Protein AF-V5GYG0-F1 (afdb_monomer)

pLDDT: mean 82.74, std 11.29, range [49.06, 96.5]

Organism: Anoplophora glabripennis (NCBI:txid217634)

Solvent-accessible surface area (backbone atoms only — not comparable to full-atom values): 7582 Å² total; per-residue (Å²): 115,66,72,64,51,53,54,58,47,70,74,40,60,70,74,63,63,75,48,52,74,67,56,53,50,53,50,50,50,54,49,49,52,54,47,50,64,62,63,27,68,67,47,52,49,52,52,43,43,75,76,32,73,64,48,53,55,52,52,51,51,51,50,52,51,52,50,53,50,52,53,50,51,53,53,51,49,55,53,48,54,51,51,53,50,53,54,50,54,51,51,59,61,46,51,60,56,53,52,53,51,44,53,52,50,54,49,52,52,49,55,52,29,52,54,50,14,62,76,58,79,67,44,91,55,82,85,84,85,69,88,78,133

Mean predicted aligned error: 14.88 Å

Foldseek 3Di:
DVVVVVVVLVPDPVVSVPDDPVRVVVVVVVVVVVVCVCVPPVNVLVVVCVVDVCSVVVVVVVVVVVVVVVVVVVVVVVVVVVVVVVVVVVVVVVVVVVVVVLVVQVVVQVVVQVVVCVVVVNDGDHDPDGDDD

Sequence (133 aa):
SDLLAMSQMQDAPTILQMQTVESVAMLNDCVNVALDELTNKRISHLHNIKHSPKYVDILSASLKQKLSVVEKMRASKSALEKKIKELREEAQGIEPVIKLLIERTKQLQKDIQEDISKKYKGRVVNIVGGVNM

InterPro domains:
  IPR008491 CDK5 regulatory subunit-associated protein 3 [PF05600] (2-129)
  IPR008491 CDK5 regulatory subunit-associated protein 3 [PTHR14894] (2-132)

Nearest PDB structures (foldseek):
  8ohd-assembly1_B  TM=5.521E-01  e=1.152E-04  Homo sapiens
  8qfc-assembly1_C  TM=5.561E-01  e=1.401E-03  Homo sapiens

Structure (mmCIF, N/CA/C/O backbone):
data_AF-V5GYG0-F1
#
_entry.id   AF-V5GYG0-F1
#
loop_
_atom_site.group_PDB
_atom_site.id
_atom_site.type_symbol
_atom_site.label_atom_id
_atom_site.label_alt_id
_atom_site.label_comp_id
_atom_site.label_asym_id
_atom_site.label_entity_id
_atom_site.label_seq_id
_atom_site.pdbx_PDB_ins_code
_atom_site.Cartn_x
_atom_site.Cartn_y
_atom_site.Cartn_z
_atom_site.occupancy
_atom_site.B_iso_or_equiv
_atom_site.auth_seq_id
_atom_site.auth_comp_id
_atom_site.auth_asym_id
_atom_site.auth_atom_id
_atom_site.pdbx_PDB_model_num
ATOM 1 N N . SER A 1 1 ? 46.668 27.449 -9.081 1.00 54.12 1 SER A N 1
ATOM 2 C CA . SER A 1 1 ? 45.826 26.480 -9.808 1.00 54.12 1 SER A CA 1
ATOM 3 C C . SER A 1 1 ? 45.537 26.920 -11.238 1.00 54.12 1 SER A C 1
ATOM 5 O O . SER A 1 1 ? 45.581 26.069 -12.114 1.00 54.12 1 SER A O 1
ATOM 7 N N . ASP A 1 2 ? 45.371 28.221 -11.512 1.00 57.38 2 ASP A N 1
ATOM 8 C CA . ASP A 1 2 ? 45.127 28.736 -12.877 1.00 57.38 2 ASP A CA 1
ATOM 9 C C . ASP A 1 2 ? 46.281 28.526 -13.870 1.00 57.38 2 ASP A C 1
ATOM 11 O O . ASP A 1 2 ? 46.053 28.225 -15.036 1.00 57.38 2 ASP A O 1
ATOM 15 N N . LEU A 1 3 ? 47.532 28.594 -13.406 1.00 58.19 3 LEU A N 1
ATOM 16 C CA . LEU A 1 3 ? 48.720 28.378 -14.248 1.00 58.19 3 LEU A CA 1
ATOM 17 C C . LEU A 1 3 ? 48.807 26.942 -14.811 1.00 58.19 3 LEU A C 1
ATOM 19 O O . LEU A 1 3 ? 49.222 26.741 -15.948 1.00 58.19 3 LEU A O 1
ATOM 23 N N . LEU A 1 4 ? 48.360 25.949 -14.033 1.00 62.47 4 LEU A N 1
ATOM 24 C CA . LEU A 1 4 ? 48.271 24.545 -14.462 1.00 62.47 4 LEU A CA 1
ATOM 25 C C . LEU A 1 4 ? 47.104 24.320 -15.435 1.00 62.47 4 LEU A C 1
ATOM 27 O O . LEU A 1 4 ? 47.222 23.501 -16.343 1.00 62.47 4 LEU A O 1
ATOM 31 N N . ALA A 1 5 ? 46.000 25.053 -15.269 1.00 65.12 5 ALA A N 1
ATOM 32 C CA . ALA A 1 5 ? 44.863 25.006 -16.186 1.00 65.12 5 ALA A CA 1
ATOM 33 C C . ALA A 1 5 ? 45.205 25.636 -17.549 1.00 65.12 5 ALA A C 1
ATOM 35 O O . ALA A 1 5 ? 44.870 25.067 -18.584 1.00 65.12 5 ALA A O 1
ATOM 36 N N . MET A 1 6 ? 45.949 26.751 -17.567 1.00 61.06 6 MET A N 1
ATOM 37 C CA . MET A 1 6 ? 46.436 27.380 -18.804 1.00 61.06 6 MET A CA 1
ATOM 38 C C . MET A 1 6 ? 47.389 26.474 -19.592 1.00 61.06 6 MET A C 1
ATOM 40 O O . MET A 1 6 ? 47.266 26.389 -20.811 1.00 61.06 6 MET A O 1
ATOM 44 N N . SER A 1 7 ? 48.291 25.758 -18.910 1.00 64.94 7 SER A N 1
ATOM 45 C CA . SER A 1 7 ? 49.204 24.808 -19.565 1.00 64.94 7 SER A CA 1
ATOM 46 C C . SER A 1 7 ? 48.457 23.633 -20.201 1.00 64.94 7 SER A C 1
ATOM 48 O O . SER A 1 7 ? 48.764 23.260 -21.327 1.00 64.94 7 SER A O 1
ATOM 50 N N . GLN A 1 8 ? 47.451 23.072 -19.521 1.00 65.81 8 GLN A N 1
ATOM 51 C CA . GLN A 1 8 ? 46.647 21.975 -20.077 1.00 65.81 8 GLN A CA 1
ATOM 52 C C . GLN A 1 8 ? 45.766 22.423 -21.251 1.00 65.81 8 GLN A C 1
ATOM 54 O O . GLN A 1 8 ? 45.487 21.636 -22.151 1.00 65.81 8 GLN A O 1
ATOM 59 N N . MET A 1 9 ? 45.352 23.691 -21.272 1.00 60.94 9 MET A N 1
ATOM 60 C CA . MET A 1 9 ? 44.578 24.250 -22.379 1.00 60.94 9 MET A CA 1
ATOM 61 C C . MET A 1 9 ? 45.454 24.543 -23.608 1.00 60.94 9 MET A C 1
ATOM 63 O O . MET A 1 9 ? 44.968 24.428 -24.728 1.00 60.94 9 MET A O 1
ATOM 67 N N . GLN A 1 10 ? 46.746 24.845 -23.423 1.00 63.31 10 GLN A N 1
ATOM 68 C CA . GLN A 1 10 ? 47.715 25.016 -24.517 1.00 63.31 10 GLN A CA 1
ATOM 69 C C . GLN A 1 10 ? 48.082 23.706 -25.237 1.00 63.31 10 GLN A C 1
ATOM 71 O O . GLN A 1 10 ? 48.373 23.748 -26.430 1.00 63.31 10 GLN A O 1
ATOM 76 N N . ASP A 1 11 ? 48.017 22.562 -24.551 1.00 66.06 11 ASP A N 1
ATOM 77 C CA . ASP A 1 11 ? 48.196 21.229 -25.157 1.00 66.06 11 ASP A CA 1
ATOM 78 C C . ASP A 1 11 ? 46.914 20.685 -25.820 1.00 66.06 11 ASP A C 1
ATOM 80 O O . ASP A 1 11 ? 46.944 19.674 -26.527 1.00 66.06 11 ASP A O 1
ATOM 84 N N . ALA A 1 12 ? 45.766 21.341 -25.616 1.00 64.06 12 ALA A N 1
ATOM 85 C CA . ALA A 1 12 ? 44.513 20.943 -26.245 1.00 64.06 12 ALA A CA 1
ATOM 86 C C . ALA A 1 12 ? 44.492 21.319 -27.745 1.00 64.06 12 ALA A C 1
ATOM 88 O O . ALA A 1 12 ? 45.043 22.352 -28.125 1.00 64.06 12 ALA A O 1
ATOM 89 N N . PRO A 1 13 ? 43.820 20.538 -28.613 1.00 73.38 13 PRO A N 1
ATOM 90 C CA . PRO A 1 13 ? 43.648 20.866 -30.028 1.00 73.38 13 PRO A CA 1
ATOM 91 C C . PRO A 1 13 ? 43.167 22.311 -30.234 1.00 73.38 13 PRO A C 1
ATOM 93 O O . PRO A 1 13 ? 42.266 22.764 -29.529 1.00 73.38 13 PRO A O 1
ATOM 96 N N . THR A 1 14 ? 43.694 23.016 -31.242 1.00 63.31 14 THR A N 1
ATOM 97 C CA . THR A 1 14 ? 43.387 24.436 -31.534 1.00 63.31 14 THR A CA 1
ATOM 98 C C . THR A 1 14 ? 41.883 24.730 -31.634 1.00 63.31 14 THR A C 1
ATOM 100 O O . THR A 1 14 ? 41.431 25.819 -31.294 1.00 63.31 14 THR A O 1
ATOM 103 N N . ILE A 1 15 ? 41.091 23.733 -32.035 1.00 65.50 15 ILE A N 1
ATOM 104 C CA . ILE A 1 15 ? 39.625 23.797 -32.108 1.00 65.50 15 ILE A CA 1
ATOM 105 C C . ILE A 1 15 ? 38.993 24.032 -30.723 1.00 65.50 15 ILE A C 1
ATOM 107 O O . ILE A 1 15 ? 38.042 24.797 -30.612 1.00 65.50 15 ILE A O 1
ATOM 111 N N . LEU A 1 16 ? 39.536 23.416 -29.669 1.00 63.09 16 LEU A N 1
ATOM 112 C CA . LEU A 1 16 ? 39.060 23.577 -28.291 1.00 63.09 16 LEU A CA 1
ATOM 113 C C . LEU A 1 16 ? 39.591 24.863 -27.645 1.00 63.09 16 LEU A C 1
ATOM 115 O O . LEU A 1 16 ? 38.898 25.455 -26.827 1.00 63.09 16 LEU A O 1
ATOM 119 N N . GLN A 1 17 ? 40.777 25.334 -28.047 1.00 63.88 17 GLN A N 1
ATOM 120 C CA . GLN A 1 17 ? 41.335 26.617 -27.588 1.00 63.88 17 GLN A CA 1
ATOM 121 C C . GLN A 1 17 ? 40.548 27.830 -28.101 1.00 63.88 17 GLN A C 1
ATOM 123 O O . GLN A 1 17 ? 40.522 28.871 -27.449 1.00 63.88 17 GLN A O 1
ATOM 128 N N . MET A 1 18 ? 39.919 27.706 -29.273 1.00 66.50 18 MET A N 1
ATOM 129 C CA . MET A 1 18 ? 39.093 28.756 -29.880 1.00 66.50 18 MET A CA 1
ATOM 130 C C . MET A 1 18 ? 37.619 28.700 -29.456 1.00 66.50 18 MET A C 1
ATOM 132 O O . MET A 1 18 ? 36.857 29.602 -29.805 1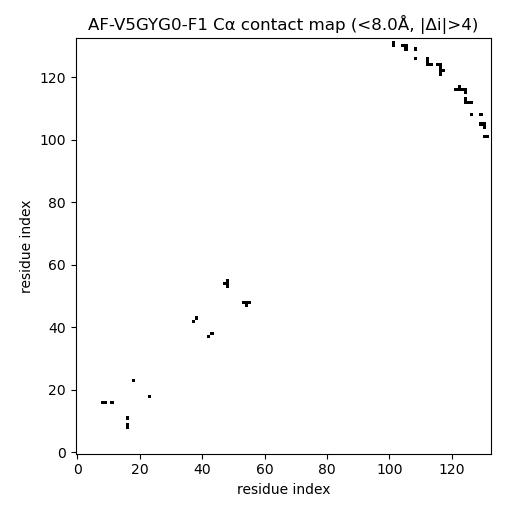.00 66.50 18 MET A O 1
ATOM 136 N N . GLN A 1 19 ? 37.198 27.667 -28.721 1.00 63.75 19 GLN A N 1
ATOM 137 C CA . GLN A 1 19 ? 35.836 27.570 -28.207 1.00 63.75 19 GLN A CA 1
ATOM 138 C C . GLN A 1 19 ? 35.724 28.161 -26.804 1.00 63.75 19 GLN A C 1
ATOM 140 O O . GLN A 1 19 ? 36.555 27.937 -25.928 1.00 63.75 19 GLN A O 1
ATOM 145 N N . THR A 1 20 ? 34.647 28.907 -26.576 1.00 73.88 20 THR A N 1
ATOM 146 C CA . THR A 1 20 ? 34.286 29.382 -25.241 1.00 73.88 20 THR A CA 1
ATOM 147 C C . THR A 1 20 ? 33.723 28.231 -24.406 1.00 73.88 20 THR A C 1
ATOM 149 O O . THR A 1 20 ? 33.136 27.288 -24.940 1.00 73.88 20 THR A O 1
ATOM 152 N N . VAL A 1 21 ? 33.852 28.323 -23.078 1.00 73.94 21 VAL A N 1
ATOM 153 C CA . VAL A 1 21 ? 33.281 27.341 -22.131 1.00 73.94 21 VAL A CA 1
ATOM 154 C C . VAL A 1 21 ? 31.779 27.143 -22.375 1.00 73.94 21 VAL A C 1
ATOM 156 O O . VAL A 1 21 ? 31.274 26.026 -22.312 1.00 73.94 21 VAL A O 1
ATOM 159 N N . GLU A 1 22 ? 31.083 28.220 -22.738 1.00 75.31 22 GLU A N 1
ATOM 160 C CA . GLU A 1 22 ? 29.666 28.221 -23.113 1.00 75.31 22 GLU A CA 1
ATOM 161 C C . GLU A 1 22 ? 29.399 27.392 -24.377 1.00 75.31 22 GLU A C 1
ATOM 163 O O . GLU A 1 22 ? 28.461 26.599 -24.410 1.00 75.31 22 GLU A O 1
ATOM 168 N N . SER A 1 23 ? 30.248 27.511 -25.404 1.00 77.00 23 SER A N 1
ATOM 169 C CA . SER A 1 23 ? 30.111 26.742 -26.645 1.00 77.00 23 SER A CA 1
ATOM 170 C C . SER A 1 23 ? 30.316 25.243 -26.417 1.00 77.00 23 SER A C 1
ATOM 172 O O . SER A 1 23 ? 29.572 24.438 -26.975 1.00 77.00 23 SER A O 1
ATOM 174 N N . VAL A 1 24 ? 31.270 24.865 -25.562 1.00 79.44 24 VAL A N 1
ATOM 175 C CA . VAL A 1 24 ? 31.518 23.460 -25.194 1.00 79.44 24 VAL A CA 1
ATOM 176 C C . VAL A 1 24 ? 30.368 22.896 -24.356 1.00 79.44 24 VAL A C 1
ATOM 178 O O . VAL A 1 24 ? 29.949 21.762 -24.586 1.00 79.44 24 VAL A O 1
ATOM 181 N N . ALA A 1 25 ? 29.814 23.685 -23.430 1.00 81.56 25 ALA A N 1
ATOM 182 C CA . ALA A 1 25 ? 28.644 23.292 -22.645 1.00 81.56 25 ALA A CA 1
ATOM 183 C C . ALA A 1 25 ? 27.422 23.048 -23.543 1.00 81.56 25 ALA A C 1
ATOM 185 O O . ALA A 1 25 ? 26.805 21.990 -23.454 1.00 81.56 25 ALA A O 1
ATOM 186 N N . MET A 1 26 ? 27.143 23.957 -24.484 1.00 82.12 26 MET A N 1
ATOM 187 C CA . MET A 1 26 ? 26.065 23.771 -25.460 1.00 82.12 26 MET A CA 1
ATOM 188 C C . MET A 1 26 ? 26.281 22.539 -26.343 1.00 82.12 26 MET A C 1
ATOM 190 O O . MET A 1 26 ? 25.329 21.822 -26.644 1.00 82.12 26 MET A O 1
ATOM 194 N N . LEU A 1 27 ? 27.521 22.266 -26.761 1.00 84.12 27 LEU A N 1
ATOM 195 C CA . LEU A 1 27 ? 27.824 21.077 -27.556 1.00 84.12 27 LEU A CA 1
ATOM 196 C C . LEU A 1 27 ? 27.563 19.793 -26.762 1.00 84.12 27 LEU A C 1
ATOM 198 O O . LEU A 1 27 ? 26.979 18.850 -27.290 1.00 84.12 27 LEU A O 1
ATOM 202 N N . ASN A 1 28 ? 27.970 19.772 -25.493 1.00 85.75 28 ASN A N 1
ATOM 203 C CA . ASN A 1 28 ? 27.732 18.650 -24.595 1.00 85.75 28 ASN A CA 1
ATOM 204 C C . ASN A 1 28 ? 26.232 18.444 -24.346 1.00 85.75 28 ASN A C 1
ATOM 206 O O . ASN A 1 28 ? 25.757 17.315 -24.400 1.00 85.75 28 ASN A O 1
ATOM 210 N N . ASP A 1 29 ? 25.468 19.519 -24.154 1.00 86.62 29 ASP A N 1
ATOM 211 C CA . ASP A 1 29 ? 24.013 19.444 -24.008 1.00 86.62 29 ASP A CA 1
ATOM 212 C C . ASP A 1 29 ? 23.352 18.878 -25.270 1.00 86.62 29 ASP A C 1
ATOM 214 O O . ASP A 1 29 ? 22.551 17.951 -25.179 1.00 86.62 29 ASP A O 1
ATOM 218 N N . CYS A 1 30 ? 23.741 19.344 -26.460 1.00 85.62 30 CYS A N 1
ATOM 219 C CA . CYS A 1 30 ? 23.250 18.797 -27.726 1.00 85.62 30 CYS A CA 1
ATOM 220 C C . CYS A 1 30 ? 23.581 17.305 -27.889 1.00 85.62 30 CYS A C 1
ATOM 222 O O . CYS A 1 30 ? 22.736 16.529 -28.339 1.00 85.62 30 CYS A O 1
ATOM 224 N N . VAL A 1 31 ? 24.793 16.888 -27.511 1.00 88.00 31 VAL A N 1
ATOM 225 C CA . VAL A 1 31 ? 25.204 15.477 -27.549 1.00 88.00 31 VAL A CA 1
ATOM 226 C C . VAL A 1 31 ? 24.400 14.650 -26.551 1.00 88.00 31 VAL A C 1
ATOM 228 O O . VAL A 1 31 ? 23.934 13.574 -26.911 1.00 88.00 31 VAL A O 1
ATOM 231 N N . ASN A 1 32 ? 24.182 15.150 -25.334 1.00 85.75 32 ASN A N 1
ATOM 232 C CA . ASN A 1 32 ? 23.382 14.461 -24.323 1.00 85.75 32 ASN A CA 1
ATOM 233 C C . ASN A 1 32 ? 21.918 14.332 -24.749 1.00 85.75 32 ASN A C 1
ATOM 235 O O . ASN A 1 32 ? 21.346 13.259 -24.602 1.00 85.75 32 ASN A O 1
ATOM 239 N N . VAL A 1 33 ? 21.333 15.369 -25.354 1.00 87.19 33 VAL A N 1
ATOM 240 C CA . VAL A 1 33 ? 19.973 15.312 -25.912 1.00 87.19 33 VAL A CA 1
ATOM 241 C C . VAL A 1 33 ? 19.885 14.264 -27.023 1.00 87.19 33 VAL A C 1
ATOM 243 O O . VAL A 1 33 ? 18.996 13.415 -26.999 1.00 87.1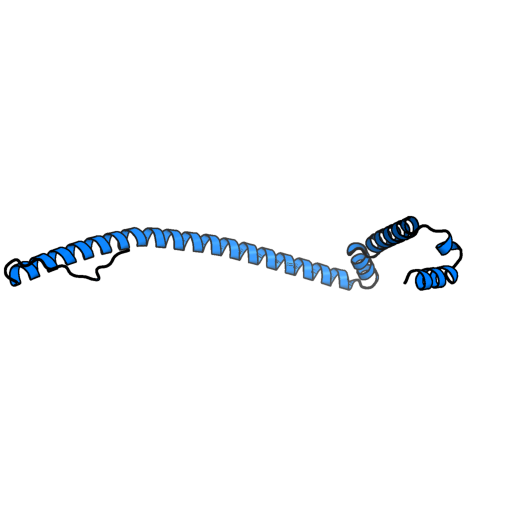9 33 VAL A O 1
ATOM 246 N N . ALA A 1 34 ? 20.831 14.262 -27.965 1.00 84.12 34 ALA A N 1
ATOM 247 C CA . ALA A 1 34 ? 20.866 13.263 -29.033 1.00 84.12 34 ALA A CA 1
ATOM 248 C C . ALA A 1 34 ? 21.079 11.838 -28.487 1.00 84.12 34 ALA A C 1
ATOM 250 O O . ALA A 1 34 ? 20.483 10.875 -28.977 1.00 84.12 34 ALA A O 1
ATOM 251 N N . LEU A 1 35 ? 21.907 11.692 -27.450 1.00 84.12 35 LEU A N 1
ATOM 252 C CA . LEU A 1 35 ? 22.170 10.417 -26.793 1.00 84.12 35 LEU A CA 1
ATOM 253 C C . LEU A 1 35 ? 20.945 9.919 -26.019 1.00 84.12 35 LEU A C 1
ATOM 255 O O . LEU A 1 35 ? 20.640 8.731 -26.088 1.00 84.12 35 LEU A O 1
ATOM 259 N N . ASP A 1 36 ? 20.198 10.797 -25.357 1.00 82.62 36 ASP A N 1
ATOM 260 C CA . ASP A 1 36 ? 18.940 10.456 -24.689 1.00 82.62 36 ASP A CA 1
ATOM 261 C C . ASP A 1 36 ? 17.849 10.055 -25.688 1.00 82.62 36 ASP A C 1
ATOM 263 O O . ASP A 1 36 ? 17.088 9.111 -25.442 1.00 82.62 36 ASP A O 1
ATOM 267 N N . GLU A 1 37 ? 17.790 10.708 -26.850 1.00 80.00 37 GLU A N 1
ATOM 268 C CA . GLU A 1 37 ? 16.886 10.309 -27.926 1.00 80.00 37 GLU A CA 1
ATOM 269 C C . GLU A 1 37 ? 17.228 8.917 -28.468 1.00 80.00 37 GLU A C 1
ATOM 271 O O . GLU A 1 37 ? 16.321 8.094 -28.632 1.00 80.00 37 GLU A O 1
ATOM 276 N N . LEU A 1 38 ? 18.518 8.623 -28.672 1.00 75.56 38 LEU A N 1
ATOM 277 C CA . LEU A 1 38 ? 19.022 7.338 -29.176 1.00 75.56 38 LEU A CA 1
ATOM 278 C C . LEU A 1 38 ? 18.954 6.204 -28.143 1.00 75.56 38 LEU A C 1
ATOM 280 O O . LEU A 1 38 ? 18.689 5.053 -28.495 1.00 75.56 38 LEU A O 1
ATOM 284 N N . THR A 1 39 ? 19.153 6.516 -26.864 1.00 77.12 39 THR A N 1
ATOM 285 C CA . THR A 1 39 ? 19.161 5.542 -25.755 1.00 77.12 39 THR A CA 1
ATOM 286 C C . THR A 1 39 ? 17.796 5.442 -25.074 1.00 77.12 39 THR A C 1
ATOM 288 O O . THR A 1 39 ? 17.626 4.759 -24.060 1.00 77.12 39 THR A O 1
ATOM 291 N N . ASN A 1 40 ? 16.778 6.084 -25.649 1.00 81.00 40 ASN A N 1
ATOM 292 C CA . ASN A 1 40 ? 15.419 6.017 -25.153 1.00 81.00 40 ASN A CA 1
ATOM 293 C C . ASN A 1 40 ? 14.979 4.550 -25.006 1.00 81.00 40 ASN A C 1
ATOM 295 O O . ASN A 1 40 ? 15.208 3.711 -25.883 1.00 81.00 40 ASN A O 1
ATOM 299 N N . LYS A 1 41 ? 14.278 4.241 -23.909 1.00 76.12 41 LYS A N 1
ATOM 300 C CA . LYS A 1 41 ? 13.727 2.904 -23.622 1.00 76.12 41 LYS A CA 1
ATOM 301 C C . LYS A 1 41 ? 12.994 2.308 -24.825 1.00 76.12 41 LYS A C 1
ATOM 303 O O . LYS A 1 41 ? 13.084 1.108 -25.057 1.00 76.12 41 LYS A O 1
ATOM 308 N N . ARG A 1 42 ? 12.321 3.138 -25.631 1.00 75.88 42 ARG A N 1
ATOM 309 C CA . ARG A 1 42 ? 11.664 2.702 -26.875 1.00 75.88 42 ARG A CA 1
ATOM 310 C C . ARG A 1 42 ? 12.644 2.121 -27.896 1.00 75.88 42 ARG A C 1
ATOM 312 O O . ARG A 1 42 ? 12.365 1.059 -28.440 1.00 75.88 42 ARG A O 1
ATOM 319 N N . ILE A 1 43 ? 13.777 2.781 -28.138 1.00 77.81 43 ILE A N 1
ATOM 320 C CA . ILE A 1 43 ? 14.799 2.315 -29.086 1.00 77.81 43 ILE A CA 1
ATOM 321 C C . ILE A 1 43 ? 15.491 1.069 -28.542 1.00 77.81 43 ILE A C 1
ATOM 323 O O . ILE A 1 43 ? 15.687 0.120 -29.292 1.00 77.81 43 ILE A O 1
ATOM 327 N N . SER A 1 44 ? 15.748 1.003 -27.233 1.00 77.69 44 SER A N 1
ATOM 328 C CA . SER A 1 44 ? 16.253 -0.218 -26.592 1.00 77.69 44 SER A CA 1
ATOM 329 C C . SER A 1 44 ? 15.285 -1.401 -26.761 1.00 77.69 44 SER A C 1
ATOM 331 O O . SER A 1 44 ? 15.693 -2.489 -27.169 1.00 77.69 44 SER A O 1
ATOM 333 N N . HIS A 1 45 ? 13.980 -1.196 -26.542 1.00 79.38 45 HIS A N 1
ATOM 334 C CA . HIS A 1 45 ? 12.968 -2.225 -26.793 1.00 79.38 45 HIS A CA 1
ATOM 335 C C . HIS A 1 45 ? 12.909 -2.624 -28.273 1.00 79.38 45 HIS A C 1
ATOM 337 O O . HIS A 1 45 ? 12.928 -3.814 -28.566 1.00 79.38 45 HIS A O 1
ATOM 343 N N . LEU A 1 46 ? 12.898 -1.669 -29.207 1.00 79.44 46 LEU A N 1
ATOM 344 C CA . LEU A 1 46 ? 12.895 -1.941 -30.652 1.00 79.44 46 LEU A CA 1
ATOM 345 C C . LEU A 1 46 ? 14.154 -2.690 -31.107 1.00 79.44 46 LEU A C 1
ATOM 347 O O . LEU A 1 46 ? 14.062 -3.639 -31.885 1.00 79.44 46 LEU A O 1
ATOM 351 N N . HIS A 1 47 ? 15.319 -2.318 -30.580 1.00 80.38 47 HIS A N 1
ATOM 352 C CA . HIS A 1 47 ? 16.577 -3.015 -30.812 1.00 80.38 47 HIS A CA 1
ATOM 353 C C . HIS A 1 47 ? 16.494 -4.470 -30.337 1.00 80.38 47 HIS A C 1
ATOM 355 O O . HIS A 1 47 ? 16.852 -5.385 -31.079 1.00 80.38 47 HIS A O 1
ATOM 361 N N . ASN A 1 48 ? 15.955 -4.702 -29.139 1.00 78.62 48 ASN A N 1
ATOM 362 C CA . ASN A 1 48 ? 15.785 -6.046 -28.586 1.00 78.62 48 ASN A CA 1
ATOM 363 C C . ASN A 1 48 ? 14.756 -6.878 -29.367 1.00 78.62 48 ASN A C 1
ATOM 365 O O . ASN A 1 48 ? 14.974 -8.070 -29.569 1.00 78.62 48 ASN A O 1
ATOM 369 N N . ILE A 1 49 ? 13.688 -6.254 -29.874 1.00 80.44 49 ILE A N 1
ATOM 370 C CA . ILE A 1 49 ? 12.703 -6.900 -30.757 1.00 80.44 49 ILE A CA 1
ATOM 371 C C . ILE A 1 49 ? 13.356 -7.329 -32.079 1.00 80.44 49 ILE A C 1
ATOM 373 O O . ILE A 1 49 ? 13.103 -8.435 -32.550 1.00 80.44 49 ILE A O 1
ATOM 377 N N . LYS A 1 50 ? 14.233 -6.493 -32.655 1.00 77.94 50 LYS A N 1
ATOM 378 C CA . LYS A 1 50 ? 14.965 -6.821 -33.890 1.00 77.94 50 LYS A CA 1
ATOM 379 C C . LYS A 1 50 ? 15.904 -8.020 -33.709 1.00 77.94 50 LYS A C 1
ATOM 381 O O . LYS A 1 50 ? 16.045 -8.821 -34.627 1.00 77.94 50 LYS A O 1
ATOM 386 N N . HIS A 1 51 ? 16.560 -8.131 -32.553 1.00 76.75 51 HIS A N 1
ATOM 387 C CA . HIS A 1 51 ? 17.573 -9.164 -32.301 1.00 76.75 51 HIS A CA 1
ATOM 388 C C . HIS A 1 51 ? 16.992 -10.481 -31.780 1.00 76.75 51 HIS A C 1
ATOM 390 O O . HIS A 1 51 ? 17.614 -11.527 -31.953 1.00 76.75 51 HIS A O 1
ATOM 396 N N . SER A 1 52 ? 15.821 -10.460 -31.140 1.00 77.25 52 SER A N 1
ATOM 397 C CA . SER A 1 52 ? 15.183 -11.677 -30.648 1.00 77.25 52 SER A CA 1
ATOM 398 C C . SER A 1 52 ? 13.657 -11.559 -30.658 1.00 77.25 52 SER A C 1
ATOM 400 O O . SER A 1 52 ? 13.097 -10.784 -29.876 1.00 77.25 52 SER A O 1
ATOM 402 N N . PRO A 1 53 ? 12.948 -12.387 -31.447 1.00 76.69 53 PRO A N 1
ATOM 403 C CA . PRO A 1 53 ? 11.485 -12.386 -31.461 1.00 76.69 53 PRO A CA 1
ATOM 404 C C . PRO A 1 53 ? 10.891 -12.788 -30.100 1.00 76.69 53 PRO A C 1
ATOM 406 O O . PRO A 1 53 ? 9.817 -12.318 -29.733 1.00 76.69 53 PRO A O 1
ATOM 409 N N . LYS A 1 54 ? 11.633 -13.563 -29.290 1.00 81.69 54 LYS A N 1
ATOM 410 C CA . LYS A 1 54 ? 11.230 -13.977 -27.932 1.00 81.69 54 LYS A CA 1
ATOM 411 C C . LYS A 1 54 ? 11.094 -12.802 -26.960 1.00 81.69 54 LYS A C 1
ATOM 413 O O . LYS A 1 54 ? 10.437 -12.926 -25.930 1.00 81.69 54 LYS A O 1
ATOM 418 N N . TYR A 1 55 ? 11.723 -11.662 -27.250 1.00 83.50 55 TYR A N 1
ATOM 419 C CA . TYR A 1 55 ? 11.644 -10.488 -26.384 1.00 83.50 55 TYR A CA 1
ATOM 420 C C . TYR A 1 55 ? 10.227 -9.903 -26.331 1.00 83.50 55 TYR A C 1
ATOM 422 O O . TYR A 1 55 ? 9.797 -9.439 -25.276 1.00 83.50 55 TYR A O 1
ATOM 430 N N . VAL A 1 56 ? 9.476 -9.983 -27.436 1.00 82.69 56 VAL A N 1
ATOM 431 C CA . VAL A 1 56 ? 8.065 -9.567 -27.484 1.00 82.69 56 VAL A CA 1
ATOM 432 C C . VAL A 1 56 ? 7.226 -10.425 -26.539 1.00 82.69 56 VAL A C 1
ATOM 434 O O . VAL A 1 56 ? 6.434 -9.888 -25.765 1.00 82.69 56 VAL A O 1
ATOM 437 N N . ASP A 1 57 ? 7.455 -11.739 -26.531 1.00 85.31 57 ASP A N 1
ATOM 438 C CA . ASP A 1 57 ? 6.748 -12.661 -25.642 1.00 85.31 57 ASP A CA 1
ATOM 439 C C . ASP A 1 57 ? 7.052 -12.359 -24.172 1.00 85.31 57 ASP A C 1
ATOM 441 O O . ASP A 1 57 ? 6.127 -12.236 -23.369 1.00 85.31 57 ASP A O 1
ATOM 445 N N . ILE A 1 58 ? 8.326 -12.146 -23.826 1.00 86.62 58 ILE A N 1
ATOM 446 C CA . ILE A 1 58 ? 8.755 -11.788 -22.464 1.00 86.62 58 ILE A CA 1
ATOM 447 C C . ILE A 1 58 ? 8.135 -10.457 -22.026 1.00 86.62 58 ILE A C 1
ATOM 449 O O . ILE A 1 58 ? 7.623 -10.343 -20.908 1.00 86.62 58 ILE A O 1
ATOM 453 N N . LEU A 1 59 ? 8.145 -9.450 -22.902 1.00 86.31 59 LEU A N 1
ATOM 454 C CA . LEU A 1 59 ? 7.555 -8.146 -22.614 1.00 86.31 59 LEU A CA 1
ATOM 455 C C . LEU A 1 59 ? 6.041 -8.267 -22.406 1.00 86.31 59 LEU A C 1
ATOM 457 O O . LEU A 1 59 ? 5.506 -7.730 -21.435 1.00 86.31 59 LEU A O 1
ATOM 461 N N . SER A 1 60 ? 5.358 -9.033 -23.260 1.00 87.12 60 SER A N 1
ATOM 462 C CA . SER A 1 60 ? 3.923 -9.296 -23.132 1.00 87.12 60 SER A CA 1
ATOM 463 C C . SER A 1 60 ? 3.590 -10.047 -21.837 1.00 87.12 60 SER A C 1
ATOM 465 O O . SER A 1 60 ? 2.619 -9.706 -21.159 1.00 87.12 60 SER A O 1
ATOM 467 N N . ALA A 1 61 ? 4.420 -11.016 -21.438 1.00 90.62 61 ALA A N 1
ATOM 468 C CA . ALA A 1 61 ? 4.269 -11.761 -20.195 1.00 90.62 61 ALA A CA 1
ATOM 469 C C . ALA A 1 61 ? 4.458 -10.850 -18.975 1.00 90.62 61 ALA A C 1
ATOM 471 O O . ALA A 1 61 ? 3.654 -10.899 -18.044 1.00 90.62 61 ALA A O 1
ATOM 472 N N . SER A 1 62 ? 5.456 -9.961 -19.005 1.00 90.50 62 SER A N 1
ATOM 473 C CA . SER A 1 62 ? 5.666 -8.963 -17.951 1.00 90.50 62 SER A CA 1
ATOM 474 C C . SER A 1 62 ? 4.486 -7.994 -17.838 1.00 90.50 62 SER A C 1
ATOM 476 O O . SER A 1 62 ? 4.033 -7.698 -16.731 1.00 90.50 62 SER A O 1
ATOM 478 N N . LEU A 1 63 ? 3.928 -7.540 -18.966 1.00 91.94 63 LEU A N 1
ATOM 479 C CA . LEU A 1 63 ? 2.729 -6.698 -18.974 1.00 91.94 63 LEU A CA 1
ATOM 480 C C . LEU A 1 63 ? 1.519 -7.433 -18.387 1.00 91.94 63 LEU A C 1
ATOM 482 O O . LEU A 1 63 ? 0.844 -6.883 -17.519 1.00 91.94 63 LEU A O 1
ATOM 486 N N . LYS A 1 64 ? 1.276 -8.684 -18.797 1.00 94.25 64 LYS A N 1
ATOM 487 C CA . LYS A 1 64 ? 0.198 -9.523 -18.243 1.00 94.25 64 LYS A CA 1
ATOM 488 C C . LYS A 1 64 ? 0.361 -9.729 -16.738 1.00 94.25 64 LYS A C 1
ATOM 490 O O . LYS A 1 64 ? -0.609 -9.606 -15.994 1.00 94.25 64 LYS A O 1
ATOM 495 N N . GLN A 1 65 ? 1.584 -9.983 -16.275 1.00 94.81 65 GLN A N 1
ATOM 496 C CA . GLN A 1 65 ? 1.884 -10.106 -14.851 1.00 94.81 65 GLN A CA 1
ATOM 497 C C . GLN A 1 65 ? 1.568 -8.806 -14.103 1.00 94.81 65 GLN A C 1
ATOM 499 O O . GLN A 1 65 ? 0.894 -8.845 -13.075 1.00 94.81 65 GLN A O 1
ATOM 504 N N . LYS A 1 66 ? 2.010 -7.651 -14.620 1.00 94.81 66 LYS A N 1
ATOM 505 C CA . LYS A 1 66 ? 1.711 -6.341 -14.021 1.00 94.81 66 LYS A CA 1
ATOM 506 C C . LYS A 1 66 ? 0.206 -6.082 -13.960 1.00 94.81 66 LYS A C 1
ATOM 508 O O . LYS A 1 66 ? -0.278 -5.640 -12.923 1.00 94.81 66 LYS A O 1
ATOM 513 N N . LEU A 1 67 ? -0.532 -6.406 -15.020 1.00 95.94 67 LEU A N 1
ATOM 514 C CA . LEU A 1 67 ? -1.989 -6.267 -15.067 1.00 95.94 67 LEU A CA 1
ATOM 515 C C . LEU A 1 67 ? -2.661 -7.143 -13.995 1.00 95.94 67 LEU A C 1
ATOM 517 O O . LEU A 1 67 ? -3.437 -6.634 -13.190 1.00 95.94 67 LEU A O 1
ATOM 521 N N . SER A 1 68 ? -2.269 -8.416 -13.884 1.00 95.81 68 SER A N 1
ATOM 522 C CA . SER A 1 68 ? -2.784 -9.322 -12.846 1.00 95.81 68 SER A CA 1
ATOM 523 C C . SER A 1 68 ? -2.513 -8.808 -11.426 1.00 95.81 68 SER A C 1
ATOM 525 O O . SER A 1 68 ? -3.369 -8.908 -10.546 1.00 95.81 68 SER A O 1
ATOM 527 N N . VAL A 1 69 ? -1.337 -8.220 -11.185 1.00 96.25 69 VAL A N 1
ATOM 528 C CA . VAL A 1 69 ? -1.013 -7.598 -9.891 1.00 96.25 69 VAL A CA 1
ATOM 529 C C . VAL A 1 69 ? -1.923 -6.402 -9.615 1.00 96.25 69 VAL A C 1
ATOM 531 O O . VAL A 1 69 ? -2.434 -6.280 -8.504 1.00 96.25 69 VAL A O 1
ATOM 534 N N . VAL A 1 70 ? -2.172 -5.548 -10.610 1.00 96.31 70 VAL A N 1
ATOM 535 C CA . VAL A 1 70 ? -3.076 -4.395 -10.473 1.00 96.31 70 VAL A CA 1
ATOM 536 C C . VAL A 1 70 ? -4.505 -4.843 -10.156 1.00 96.31 70 VAL A C 1
ATOM 538 O O . VAL A 1 70 ? -5.141 -4.268 -9.272 1.00 96.31 70 VAL A O 1
ATOM 541 N N . GLU A 1 71 ? -5.005 -5.890 -10.810 1.00 96.00 71 GLU A N 1
ATOM 542 C CA . GLU A 1 71 ? -6.331 -6.449 -10.522 1.00 96.00 71 GLU A CA 1
ATOM 543 C C . GLU A 1 71 ? -6.429 -6.999 -9.098 1.00 96.00 71 GLU A C 1
ATOM 545 O O . GLU A 1 71 ? -7.376 -6.675 -8.377 1.00 96.00 71 GLU A O 1
ATOM 550 N N . LYS A 1 72 ? -5.422 -7.760 -8.650 1.00 95.81 72 LYS A N 1
ATOM 551 C CA . LYS A 1 72 ? -5.348 -8.251 -7.265 1.00 95.81 72 LYS A CA 1
ATOM 552 C C . LYS A 1 72 ? -5.332 -7.099 -6.268 1.00 95.81 72 LYS A C 1
ATOM 554 O O . LYS A 1 72 ? -6.100 -7.113 -5.312 1.00 95.81 72 LYS A O 1
ATOM 559 N N . MET A 1 73 ? -4.521 -6.075 -6.522 1.00 96.25 73 MET A N 1
ATOM 560 C C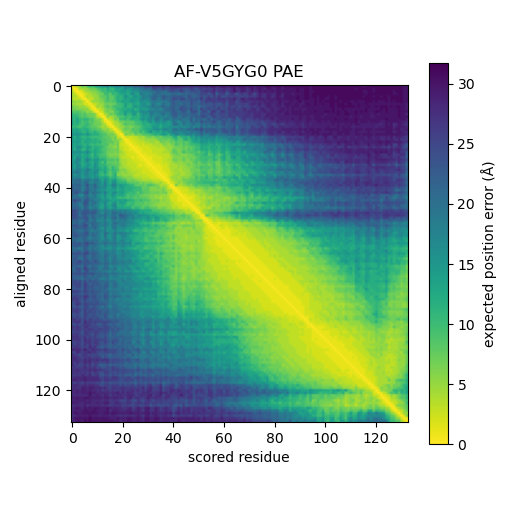A . MET A 1 73 ? -4.437 -4.880 -5.680 1.00 96.25 73 MET A CA 1
ATOM 561 C C . MET A 1 73 ? -5.794 -4.171 -5.576 1.00 96.25 73 MET A C 1
ATOM 563 O O . MET A 1 73 ? -6.203 -3.749 -4.495 1.00 96.25 73 MET A O 1
ATOM 567 N N . ARG A 1 74 ? -6.528 -4.079 -6.692 1.00 96.50 74 ARG A N 1
ATOM 568 C CA . ARG A 1 74 ? -7.872 -3.491 -6.738 1.00 96.50 74 ARG A CA 1
ATOM 569 C C . ARG A 1 74 ? -8.876 -4.301 -5.920 1.00 96.50 74 ARG A C 1
ATOM 571 O O . ARG A 1 74 ? -9.648 -3.717 -5.161 1.00 96.50 74 ARG A O 1
ATOM 578 N N . ALA A 1 75 ? -8.842 -5.627 -6.044 1.00 95.81 75 ALA A N 1
ATOM 579 C CA . ALA A 1 75 ? -9.688 -6.521 -5.259 1.00 95.81 75 ALA A CA 1
ATOM 580 C C . ALA A 1 75 ? -9.377 -6.414 -3.756 1.00 95.81 75 ALA A C 1
ATOM 582 O O . ALA A 1 75 ? -10.292 -6.245 -2.950 1.00 95.81 75 ALA A O 1
ATOM 583 N N . SER A 1 76 ? -8.094 -6.417 -3.380 1.00 95.38 76 SER A N 1
ATOM 584 C CA . SER A 1 76 ? -7.654 -6.234 -1.993 1.00 95.38 76 SER A CA 1
ATOM 585 C C . SER A 1 76 ? -8.085 -4.885 -1.422 1.00 95.38 76 SER A C 1
ATOM 587 O O . SER A 1 76 ? -8.561 -4.838 -0.291 1.00 95.38 76 SER A O 1
ATOM 589 N N . LYS A 1 77 ? -7.986 -3.801 -2.203 1.00 96.44 77 LYS A N 1
ATOM 590 C CA . LYS A 1 77 ? -8.473 -2.479 -1.792 1.00 96.44 77 LYS A CA 1
ATOM 591 C C . LYS A 1 77 ? -9.969 -2.511 -1.473 1.00 96.44 77 LYS A C 1
ATOM 593 O O . LYS A 1 77 ? -10.361 -2.070 -0.400 1.00 96.44 77 LYS A O 1
ATOM 598 N N . SER A 1 78 ? -10.787 -3.078 -2.361 1.00 96.06 78 SER A N 1
ATOM 599 C CA . SER A 1 78 ? -12.235 -3.168 -2.137 1.00 96.06 78 SER A CA 1
ATOM 600 C C . SER A 1 78 ? -12.586 -4.016 -0.908 1.00 96.06 78 SER A C 1
ATOM 602 O O . SER A 1 78 ? -13.463 -3.645 -0.131 1.00 96.06 78 SER A O 1
ATOM 604 N N . ALA A 1 79 ? -11.884 -5.133 -0.693 1.00 96.12 79 ALA A N 1
ATOM 605 C CA . ALA A 1 79 ? -12.074 -5.963 0.495 1.00 96.12 79 ALA A CA 1
ATOM 606 C C . ALA A 1 79 ? -11.699 -5.217 1.787 1.00 96.12 79 ALA A C 1
ATOM 608 O O . ALA A 1 79 ? -12.416 -5.302 2.783 1.00 96.12 79 ALA A O 1
ATOM 609 N N . LEU A 1 80 ? -10.605 -4.451 1.762 1.00 96.44 80 LEU A N 1
ATOM 610 C CA . LEU A 1 80 ? -10.168 -3.663 2.909 1.00 96.44 80 LEU A CA 1
ATOM 611 C C . LEU A 1 80 ? -11.146 -2.525 3.222 1.00 96.44 80 LEU A C 1
ATOM 613 O O . LEU A 1 80 ? -11.472 -2.319 4.385 1.00 96.44 80 LEU A O 1
ATOM 617 N N . GLU A 1 81 ? -11.659 -1.829 2.207 1.00 96.44 81 GLU A N 1
ATOM 618 C CA . GLU A 1 81 ? -12.678 -0.784 2.380 1.00 96.44 81 GLU A CA 1
ATOM 619 C C . GLU A 1 81 ? -13.949 -1.329 3.047 1.00 96.44 81 GLU A C 1
ATOM 621 O O . GLU A 1 81 ? -14.472 -0.702 3.969 1.00 96.44 81 GLU A O 1
ATOM 626 N N . LYS A 1 82 ? -14.410 -2.523 2.644 1.00 96.06 82 LYS A N 1
ATOM 627 C CA . LYS A 1 82 ? -15.538 -3.203 3.303 1.00 96.06 82 LYS A CA 1
ATOM 628 C C . LYS A 1 82 ? -15.232 -3.519 4.764 1.00 96.06 82 LYS A C 1
ATOM 630 O O . LYS A 1 82 ? -16.010 -3.151 5.636 1.00 96.06 82 LYS A O 1
ATOM 635 N N . LYS A 1 83 ? -14.064 -4.105 5.038 1.00 95.94 83 LYS A N 1
ATOM 636 C CA . LYS A 1 83 ? -13.655 -4.468 6.400 1.00 95.94 83 LYS A CA 1
ATOM 637 C C . LYS A 1 83 ? -13.505 -3.251 7.318 1.00 95.94 83 LYS A C 1
ATOM 639 O O . LYS A 1 83 ? -13.884 -3.305 8.481 1.00 95.94 83 LYS A O 1
ATOM 644 N N . ILE A 1 84 ? -12.984 -2.137 6.800 1.00 95.25 84 ILE A N 1
ATOM 645 C CA . ILE A 1 84 ? -12.913 -0.869 7.541 1.00 95.25 84 ILE A CA 1
ATOM 646 C C . ILE A 1 84 ? -14.318 -0.375 7.886 1.00 95.25 84 ILE A C 1
ATOM 648 O O . ILE A 1 84 ? -14.542 0.097 8.999 1.00 95.25 84 ILE A O 1
ATOM 652 N N . LYS A 1 85 ? -15.262 -0.473 6.945 1.00 96.19 85 LYS A N 1
ATOM 653 C CA . LYS A 1 85 ? -16.648 -0.066 7.178 1.00 96.19 85 LYS A CA 1
ATOM 654 C C . LYS A 1 85 ? -17.312 -0.924 8.260 1.00 96.19 85 LYS A C 1
ATOM 656 O O . LYS A 1 85 ? -17.868 -0.357 9.191 1.00 96.19 85 LYS A O 1
ATOM 661 N N . GLU A 1 86 ? -17.175 -2.246 8.181 1.00 95.69 86 GLU A N 1
ATOM 662 C CA . GLU A 1 86 ? -17.696 -3.193 9.181 1.00 95.69 86 GLU A CA 1
ATOM 663 C C . GLU A 1 86 ? -17.138 -2.907 10.582 1.00 95.69 86 GLU A C 1
ATOM 665 O O . GLU A 1 86 ? -17.900 -2.731 11.527 1.00 95.69 86 GLU A O 1
ATOM 670 N N . LEU A 1 87 ? -15.814 -2.755 10.711 1.00 94.94 87 LEU A N 1
ATOM 671 C CA . LEU A 1 87 ? -15.178 -2.431 11.995 1.00 94.94 87 LEU A CA 1
ATOM 672 C C . LEU A 1 87 ? -15.626 -1.074 12.547 1.00 94.94 87 LEU A C 1
ATOM 674 O O . LEU A 1 87 ? -15.703 -0.887 13.759 1.00 94.94 87 LEU A O 1
ATOM 678 N N . ARG A 1 88 ? -15.913 -0.107 11.670 1.00 94.69 88 ARG A N 1
ATOM 679 C CA . ARG A 1 88 ? -16.415 1.205 12.084 1.00 94.69 88 ARG A CA 1
ATOM 680 C C . ARG A 1 88 ? -17.844 1.118 12.609 1.00 94.69 88 ARG A C 1
ATOM 682 O O . ARG A 1 88 ? -18.148 1.773 13.601 1.00 94.69 88 ARG A O 1
ATOM 689 N N . GLU A 1 89 ? -18.695 0.333 11.959 1.00 94.31 89 GLU A N 1
ATOM 690 C CA . GLU A 1 89 ? -20.064 0.070 12.412 1.00 94.31 89 GLU A CA 1
ATOM 691 C C . GLU A 1 89 ? -20.058 -0.685 13.750 1.00 94.31 89 GLU A C 1
ATOM 693 O O . GLU A 1 89 ? -20.768 -0.299 14.678 1.00 94.31 89 GLU A O 1
ATOM 698 N N . GLU A 1 90 ? -19.190 -1.688 13.902 1.00 92.56 90 GLU A N 1
ATOM 699 C CA . GLU A 1 90 ? -19.011 -2.422 15.158 1.00 92.56 90 GLU A CA 1
ATOM 700 C C . GLU A 1 90 ? -18.518 -1.505 16.289 1.00 92.56 90 GLU A C 1
ATOM 702 O O . GLU A 1 90 ? -19.097 -1.490 17.377 1.00 92.56 90 GLU A O 1
ATOM 707 N N . ALA A 1 91 ? -17.513 -0.663 16.026 1.00 90.75 91 ALA A N 1
ATOM 708 C CA . ALA A 1 91 ? -17.020 0.310 17.000 1.00 90.75 91 ALA A CA 1
ATOM 709 C C . ALA A 1 91 ? -18.111 1.307 17.430 1.00 90.75 91 ALA A C 1
ATOM 711 O O . ALA A 1 91 ? -18.251 1.593 18.620 1.00 90.75 91 ALA A O 1
ATOM 712 N N . GLN A 1 92 ? -18.920 1.794 16.481 1.00 91.19 92 GLN A N 1
ATOM 713 C CA . GLN A 1 92 ? -20.068 2.657 16.775 1.00 91.19 92 GLN A CA 1
ATOM 714 C C . GLN A 1 92 ? -21.142 1.945 17.604 1.00 91.19 92 GLN A C 1
ATOM 716 O O . GLN A 1 92 ? -21.776 2.584 18.439 1.00 91.19 92 GLN A O 1
ATOM 721 N N . GLY A 1 93 ? -21.340 0.640 17.405 1.00 91.94 93 GLY A N 1
ATOM 722 C CA . GLY A 1 93 ? -22.259 -0.170 18.208 1.00 91.94 93 GLY A CA 1
ATOM 723 C C . GLY A 1 93 ? -21.763 -0.426 19.634 1.00 91.94 93 GLY A C 1
ATOM 724 O O . GLY A 1 93 ? -22.565 -0.481 20.565 1.00 91.94 93 GLY A O 1
ATOM 725 N N . ILE A 1 94 ? -20.448 -0.537 19.832 1.00 91.88 94 ILE A N 1
ATOM 726 C CA . ILE A 1 94 ? -19.836 -0.783 21.147 1.00 91.88 94 ILE A CA 1
ATOM 727 C C . ILE A 1 94 ? -19.794 0.493 22.003 1.00 91.88 94 ILE A C 1
ATOM 729 O O . ILE A 1 94 ? -19.986 0.430 23.220 1.00 91.88 94 ILE A O 1
ATOM 733 N N . GLU A 1 95 ? -19.594 1.663 21.393 1.00 89.56 95 GLU A N 1
ATOM 734 C CA . GLU A 1 95 ? -19.518 2.949 22.097 1.00 89.56 95 GLU A CA 1
ATOM 735 C C . GLU A 1 95 ? -20.701 3.242 23.056 1.00 89.56 95 GLU A C 1
ATOM 737 O O . GLU A 1 95 ? -20.449 3.617 24.207 1.00 89.56 95 GLU A O 1
ATOM 742 N N . PRO A 1 96 ? -21.986 3.058 22.679 1.00 91.38 96 PRO A N 1
ATOM 743 C CA . PRO A 1 96 ? -23.104 3.267 23.601 1.00 91.38 96 PRO A CA 1
ATOM 744 C C . PRO A 1 96 ? -23.132 2.246 24.744 1.00 91.38 96 PRO A C 1
ATOM 746 O O . PRO A 1 96 ? -23.516 2.597 25.860 1.00 91.38 96 PRO A O 1
ATOM 749 N N . VAL A 1 97 ? -22.694 1.005 24.505 1.00 91.75 97 VAL A N 1
ATOM 750 C CA . VAL A 1 97 ? -22.619 -0.024 25.554 1.00 91.75 97 VAL A CA 1
ATOM 751 C C . VAL A 1 97 ? -21.574 0.358 26.597 1.00 91.75 97 VAL A C 1
ATOM 753 O O . VAL A 1 97 ? -21.846 0.269 27.793 1.00 91.75 97 VAL A O 1
ATOM 756 N N . ILE A 1 98 ? -20.413 0.857 26.161 1.00 89.38 98 ILE A N 1
ATOM 757 C CA . ILE A 1 98 ? -19.370 1.369 27.059 1.00 89.38 98 ILE A CA 1
ATOM 758 C C . ILE A 1 98 ? -19.910 2.532 27.900 1.00 89.38 98 ILE A C 1
ATOM 760 O O . ILE A 1 98 ? -19.739 2.535 29.119 1.00 89.38 98 ILE A O 1
ATOM 764 N N . LYS A 1 99 ? -20.611 3.492 27.281 1.00 90.12 99 LYS A N 1
ATOM 765 C CA . LYS A 1 99 ? -21.212 4.633 27.997 1.00 90.12 99 LYS A CA 1
ATOM 766 C C . LYS A 1 99 ? -22.199 4.177 29.073 1.00 90.12 99 LYS A C 1
ATOM 768 O O . LYS A 1 99 ? -22.088 4.606 30.221 1.00 90.12 99 LYS A O 1
ATOM 773 N N . LEU A 1 100 ? -23.103 3.256 28.732 1.00 92.19 100 LEU A N 1
ATOM 774 C CA . LEU A 1 100 ? -24.070 2.705 29.681 1.00 92.19 100 LEU A CA 1
ATOM 775 C C . LEU A 1 100 ? -23.376 1.951 30.824 1.00 92.19 100 LEU A C 1
ATOM 777 O O . LEU A 1 100 ? -23.758 2.100 31.983 1.00 92.19 100 LEU A O 1
ATOM 781 N N . LEU A 1 101 ? -22.329 1.178 30.529 1.00 90.62 101 LEU A N 1
ATOM 782 C CA . LEU A 1 101 ? -21.561 0.461 31.546 1.00 90.62 101 LEU A CA 1
ATOM 783 C C . LEU A 1 101 ? -20.888 1.426 32.534 1.00 90.62 101 LEU A C 1
ATOM 785 O O . LEU A 1 101 ? -20.931 1.195 33.744 1.00 90.62 101 LEU A O 1
ATOM 789 N N . ILE A 1 102 ? -20.314 2.528 32.041 1.00 89.12 102 ILE A N 1
ATOM 790 C CA . ILE A 1 102 ? -19.699 3.568 32.878 1.00 89.12 102 ILE A CA 1
ATOM 791 C C . ILE A 1 102 ? -20.749 4.212 33.790 1.00 89.12 102 ILE A C 1
ATOM 793 O O . ILE A 1 102 ? -20.508 4.353 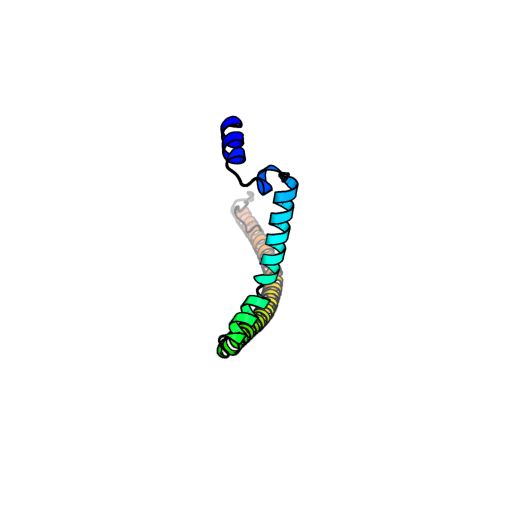34.989 1.00 89.12 102 ILE A O 1
ATOM 797 N N . GLU A 1 103 ? -21.923 4.568 33.261 1.00 90.19 103 GLU A N 1
ATOM 798 C CA . GLU A 1 103 ? -23.013 5.143 34.061 1.00 90.19 103 GLU A CA 1
ATOM 799 C C . GLU A 1 103 ? -23.467 4.199 35.177 1.00 90.19 103 GLU A C 1
ATOM 801 O O . GLU A 1 103 ? -23.547 4.607 36.338 1.00 90.19 103 GLU A O 1
ATOM 806 N N . ARG A 1 104 ? -23.696 2.920 34.856 1.00 90.19 104 ARG A N 1
ATOM 807 C CA . ARG A 1 104 ? -24.100 1.913 35.849 1.00 90.19 104 ARG A CA 1
ATOM 808 C C . ARG A 1 104 ? -23.022 1.673 36.895 1.00 90.19 104 ARG A C 1
ATOM 810 O O . ARG A 1 104 ? -23.342 1.551 38.072 1.00 90.19 104 ARG A O 1
ATOM 817 N N . THR A 1 105 ? -21.754 1.670 36.494 1.00 88.81 105 THR A N 1
ATOM 818 C CA . THR A 1 105 ? -20.630 1.505 37.426 1.00 88.81 105 THR A CA 1
ATOM 819 C C . THR A 1 105 ? -20.516 2.702 38.372 1.00 88.81 105 THR A C 1
ATOM 821 O O . THR A 1 105 ? -20.312 2.517 39.569 1.00 88.81 105 THR A O 1
ATOM 824 N N . LYS A 1 106 ? -20.725 3.929 37.874 1.00 88.62 106 LYS A N 1
ATOM 825 C CA . LYS A 1 106 ? -20.771 5.144 38.707 1.00 88.62 106 LYS A CA 1
ATOM 826 C C . LYS A 1 106 ? -21.952 5.137 39.675 1.00 88.62 106 LYS A C 1
ATOM 828 O O . LYS A 1 106 ? -21.802 5.580 40.810 1.00 88.62 106 LYS A O 1
ATOM 833 N N . GLN A 1 107 ? -23.113 4.651 39.242 1.00 89.75 107 GLN A N 1
ATOM 834 C CA . GLN A 1 107 ? -24.286 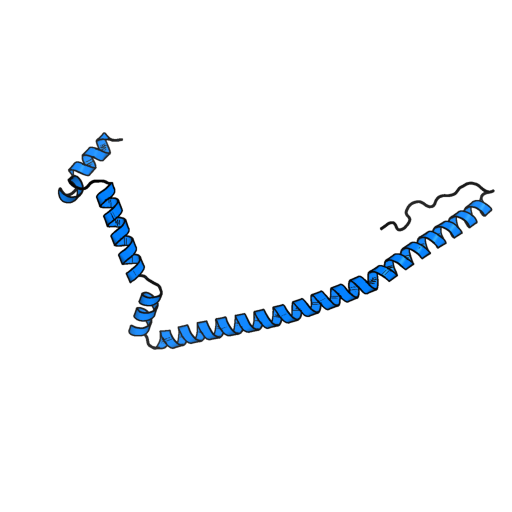4.529 40.107 1.00 89.75 107 GLN A CA 1
ATOM 835 C C . GLN A 1 107 ? -24.044 3.506 41.219 1.00 89.75 107 GLN A C 1
ATOM 837 O O . GLN A 1 107 ? -24.174 3.844 42.390 1.00 89.75 107 GLN A O 1
ATOM 842 N N . LEU A 1 108 ? -23.545 2.320 40.868 1.00 89.81 108 LEU A N 1
ATOM 843 C CA . LEU A 1 108 ? -23.159 1.298 41.837 1.00 89.81 108 LEU A CA 1
ATOM 844 C C . LEU A 1 108 ? -22.103 1.812 42.828 1.00 89.81 108 LEU A C 1
ATOM 846 O O . LEU A 1 108 ? -22.186 1.546 44.023 1.00 89.81 108 LEU A O 1
ATOM 850 N N . GLN A 1 109 ? -21.121 2.583 42.356 1.00 87.75 109 GLN A N 1
ATOM 851 C CA . GLN A 1 109 ? -20.116 3.197 43.223 1.00 87.75 109 GLN A CA 1
ATOM 852 C C . GLN A 1 109 ? -20.750 4.147 44.252 1.00 87.75 109 GLN A C 1
ATOM 854 O O . GLN A 1 109 ? -20.319 4.140 45.403 1.00 87.75 109 GLN A O 1
ATOM 859 N N . LYS A 1 110 ? -21.764 4.936 43.868 1.00 87.69 110 LYS A N 1
ATOM 860 C CA . LYS A 1 110 ? -22.510 5.804 44.797 1.00 87.69 110 LYS A CA 1
ATOM 861 C C . LYS A 1 110 ? -23.310 4.987 45.808 1.00 87.69 110 LYS A C 1
ATOM 863 O O . LYS A 1 110 ? -23.201 5.252 47.000 1.00 87.69 110 LYS A O 1
ATOM 868 N N . ASP A 1 111 ? -24.027 3.964 45.351 1.00 89.12 111 ASP A N 1
ATOM 869 C CA . ASP A 1 111 ? -24.832 3.102 46.224 1.00 89.12 111 ASP A CA 1
ATOM 870 C C . ASP A 1 111 ? -23.953 2.421 47.290 1.00 89.12 111 ASP A C 1
ATOM 872 O O . ASP A 1 111 ? -24.293 2.393 48.473 1.00 89.12 111 ASP A O 1
ATOM 876 N N . ILE A 1 112 ? -22.763 1.949 46.897 1.00 87.88 112 ILE A N 1
ATOM 877 C CA . ILE A 1 112 ? -21.781 1.365 47.823 1.00 87.88 112 ILE A CA 1
ATOM 878 C C . ILE A 1 112 ? -21.226 2.427 48.788 1.00 87.88 112 ILE A C 1
ATOM 880 O O . ILE A 1 112 ? -21.059 2.147 49.975 1.00 87.88 112 ILE A O 1
ATOM 884 N N . GLN A 1 113 ? -20.934 3.646 48.322 1.00 87.00 113 GLN A N 1
ATOM 885 C CA . GLN A 1 113 ? -20.473 4.737 49.195 1.00 87.00 113 GLN A CA 1
ATOM 886 C C . GLN A 1 113 ? -21.517 5.099 50.258 1.00 87.00 113 GLN A C 1
ATOM 888 O O . GLN A 1 113 ? -21.163 5.290 51.425 1.00 87.00 113 GLN A O 1
ATOM 893 N N . GLU A 1 114 ? -22.794 5.155 49.880 1.00 86.88 114 GLU A N 1
ATOM 894 C CA . GLU A 1 114 ? -23.898 5.399 50.807 1.00 86.88 114 GLU A CA 1
ATOM 895 C C . GLU A 1 114 ? -24.048 4.270 51.830 1.00 86.88 114 GLU A C 1
ATOM 897 O O . GLU A 1 114 ? -24.208 4.540 53.024 1.00 86.88 114 GLU A O 1
ATOM 902 N N . ASP A 1 115 ? -23.962 3.014 51.390 1.00 88.31 115 ASP A N 1
ATOM 903 C CA . ASP A 1 115 ? -24.078 1.856 52.277 1.00 88.31 115 ASP A CA 1
ATOM 904 C C . ASP A 1 115 ? -22.927 1.796 53.297 1.00 88.31 115 ASP A C 1
ATOM 906 O O . ASP A 1 115 ? -23.141 1.628 54.504 1.00 88.31 115 ASP A O 1
ATOM 910 N N . ILE A 1 116 ? -21.693 2.062 52.853 1.00 86.56 116 ILE A N 1
ATOM 911 C CA . ILE A 1 116 ? -20.534 2.159 53.748 1.00 86.56 116 ILE A CA 1
ATOM 912 C C . ILE A 1 116 ? -20.695 3.350 54.707 1.00 86.56 116 ILE A C 1
ATOM 914 O O . ILE A 1 116 ? -20.471 3.201 55.909 1.00 86.56 116 ILE A O 1
ATOM 918 N N . SER A 1 117 ? -21.127 4.519 54.231 1.00 87.38 117 SER A N 1
ATOM 919 C CA . SER A 1 117 ? -21.344 5.699 55.082 1.00 87.38 117 SER A CA 1
ATOM 920 C C . SER A 1 117 ? -22.341 5.419 56.216 1.00 87.38 117 SER A C 1
ATOM 922 O O . SER A 1 117 ? -22.063 5.731 57.383 1.00 87.38 117 SER A O 1
ATOM 924 N N . LYS A 1 118 ? -23.456 4.733 55.916 1.00 87.56 118 LYS A N 1
ATOM 925 C CA . LYS A 1 118 ? -24.439 4.287 56.922 1.00 87.56 118 LYS A CA 1
ATOM 926 C C . LYS A 1 118 ? -23.793 3.386 57.975 1.00 87.56 118 LYS A C 1
ATOM 928 O O . LYS A 1 118 ? -23.992 3.592 59.173 1.00 87.56 118 LYS A O 1
ATOM 933 N N . LYS A 1 119 ? -22.950 2.443 57.549 1.00 88.06 119 LYS A N 1
ATOM 934 C CA . LYS A 1 119 ? -22.233 1.520 58.441 1.00 88.06 119 LYS A CA 1
ATOM 935 C C . LYS A 1 119 ? -21.201 2.220 59.340 1.00 88.06 119 LYS A C 1
ATOM 937 O O . LYS A 1 119 ? -20.950 1.763 60.454 1.00 88.06 119 LYS A O 1
ATOM 942 N N . TYR A 1 120 ? -20.645 3.355 58.908 1.00 86.81 120 TYR A N 1
ATOM 943 C CA . TYR A 1 120 ? -19.616 4.122 59.630 1.00 86.81 120 TYR A CA 1
ATOM 944 C C . TYR A 1 120 ? -20.124 5.416 60.295 1.00 86.81 120 TYR A C 1
ATOM 946 O O . TYR A 1 120 ? -19.356 6.371 60.466 1.00 86.81 120 TYR A O 1
ATOM 954 N N . LYS A 1 121 ? -21.382 5.425 60.761 1.00 81.88 121 LYS A N 1
ATOM 955 C CA . LYS A 1 121 ? -22.000 6.539 61.513 1.00 81.88 121 LYS A CA 1
ATOM 956 C C . LYS A 1 121 ? -22.063 7.857 60.718 1.00 81.88 121 LYS A C 1
ATOM 958 O O . LYS A 1 121 ? -21.860 8.925 61.288 1.00 81.88 121 LYS A O 1
ATOM 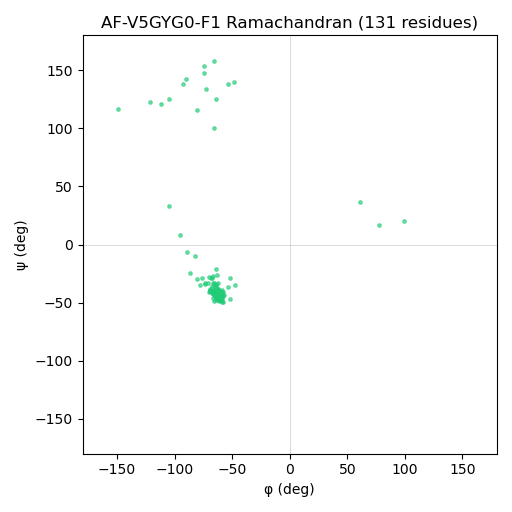963 N N . GLY A 1 122 ? -22.310 7.786 59.408 1.00 77.44 122 GLY A N 1
ATOM 964 C CA . GLY A 1 122 ? -22.511 8.961 58.551 1.00 77.44 122 GLY A CA 1
ATOM 965 C C . GLY A 1 122 ? -21.229 9.698 58.156 1.00 77.44 122 GLY A C 1
ATOM 966 O O . GLY A 1 122 ? -21.288 10.851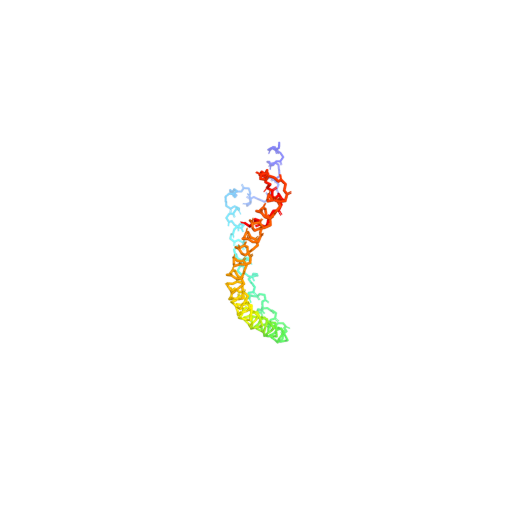 57.733 1.00 77.44 122 GLY A O 1
ATOM 967 N N . ARG A 1 123 ? -20.057 9.065 58.299 1.00 82.00 123 ARG A N 1
ATOM 968 C CA . ARG A 1 123 ? -18.800 9.618 57.777 1.00 82.00 123 ARG A CA 1
ATOM 969 C C . ARG A 1 123 ? -18.767 9.504 56.254 1.00 82.00 123 ARG A C 1
ATOM 971 O O . ARG A 1 123 ? -19.050 8.443 55.709 1.00 82.00 123 ARG A O 1
ATOM 978 N N . VAL A 1 124 ? -18.378 10.589 55.585 1.00 79.62 124 VAL A N 1
ATOM 979 C CA . VAL A 1 124 ? -18.259 10.641 54.121 1.00 79.62 124 VAL A CA 1
ATOM 980 C C . VAL A 1 124 ? -17.171 9.667 53.655 1.00 79.62 124 VAL A C 1
ATOM 982 O O . VAL A 1 124 ? -16.033 9.745 54.119 1.00 79.62 124 VAL A O 1
ATOM 985 N N . VAL A 1 125 ? -17.520 8.759 52.739 1.00 79.44 125 VAL A N 1
ATOM 986 C CA . VAL A 1 125 ? -16.601 7.783 52.139 1.00 79.44 125 VAL A CA 1
ATOM 987 C C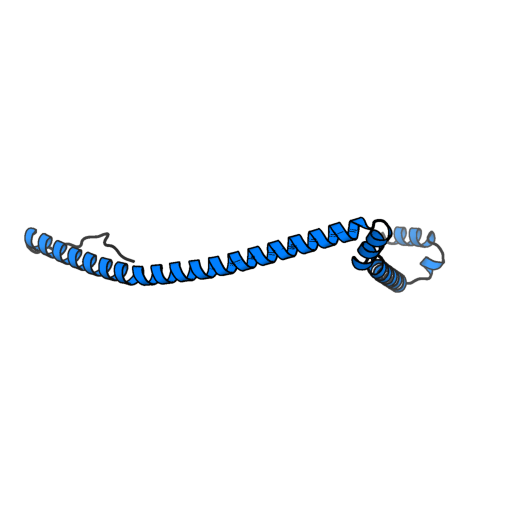 . VAL A 1 125 ? -16.582 7.979 50.629 1.00 79.44 125 VAL A C 1
ATOM 989 O O . VAL A 1 125 ? -17.614 7.870 49.979 1.00 79.44 125 VAL A O 1
ATOM 992 N N . ASN A 1 126 ? -15.392 8.222 50.076 1.00 83.25 126 ASN A N 1
ATOM 993 C CA . ASN A 1 126 ? -15.163 8.316 48.637 1.00 83.25 126 ASN A CA 1
ATOM 994 C C . ASN A 1 126 ? -14.310 7.128 48.185 1.00 83.25 126 ASN A C 1
ATOM 996 O O . ASN A 1 126 ? -13.184 6.950 48.646 1.00 83.25 126 ASN A O 1
ATOM 1000 N N . ILE A 1 127 ? -14.842 6.326 47.267 1.00 80.50 127 ILE A N 1
ATOM 1001 C CA . ILE A 1 127 ? -14.099 5.232 46.627 1.00 80.50 127 ILE A CA 1
ATOM 1002 C C . ILE A 1 127 ? -13.232 5.845 45.525 1.00 80.50 127 ILE A C 1
ATOM 1004 O O . ILE A 1 127 ? -13.763 6.397 44.563 1.00 80.50 127 ILE A O 1
ATOM 1008 N N . VAL A 1 128 ? -11.911 5.762 45.669 1.00 77.62 128 VAL A N 1
ATOM 1009 C CA . VAL A 1 128 ? -10.926 6.219 44.675 1.00 77.62 128 VAL A CA 1
ATOM 1010 C C . VAL A 1 128 ? -10.572 5.086 43.704 1.00 77.62 128 VAL A C 1
ATOM 1012 O O . VAL A 1 128 ? -10.487 3.934 44.117 1.00 77.62 128 VAL A O 1
ATOM 1015 N N . GLY A 1 129 ? -10.378 5.408 42.418 1.00 73.06 129 GLY A N 1
ATOM 1016 C CA . GLY A 1 129 ? -10.046 4.426 41.367 1.00 73.06 129 GLY A CA 1
ATOM 1017 C C . GLY A 1 129 ? -11.216 3.961 40.485 1.00 73.06 129 GLY A C 1
ATOM 1018 O O . GLY A 1 129 ? -11.129 2.902 39.871 1.00 73.06 129 GLY A O 1
ATOM 1019 N N . GLY A 1 130 ? -12.317 4.720 40.424 1.00 67.00 130 GLY A N 1
ATOM 1020 C CA . GLY A 1 130 ? -13.449 4.413 39.539 1.00 67.00 130 GLY A CA 1
ATOM 1021 C C . GLY A 1 130 ? -13.107 4.512 38.045 1.00 67.00 130 GLY A C 1
ATOM 1022 O O . GLY A 1 130 ? -12.161 5.197 37.657 1.00 67.00 130 GLY A O 1
ATOM 1023 N N . VAL A 1 131 ? -13.905 3.835 37.211 1.00 63.16 131 VAL A N 1
ATOM 1024 C CA . VAL A 1 131 ? -13.764 3.823 35.745 1.00 63.16 131 VAL A CA 1
ATOM 1025 C C . VAL A 1 131 ? -14.045 5.226 35.197 1.00 63.16 131 VAL A C 1
ATOM 1027 O O . VAL A 1 131 ? -15.198 5.640 35.060 1.00 63.16 131 VAL A O 1
ATOM 1030 N N . ASN A 1 132 ? -12.978 5.964 34.904 1.00 57.03 132 ASN A N 1
ATOM 1031 C CA . ASN A 1 132 ? -13.023 7.209 34.150 1.00 57.03 132 ASN A CA 1
ATOM 1032 C C . ASN A 1 132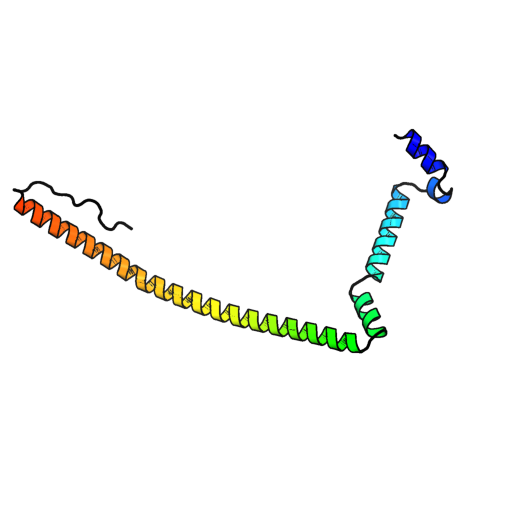 ? -12.500 6.914 32.745 1.00 57.03 132 ASN A C 1
ATOM 1034 O O . ASN A 1 132 ? -11.406 6.368 32.604 1.00 57.03 132 ASN A O 1
ATOM 1038 N N . MET A 1 133 ? -13.297 7.253 31.735 1.00 49.06 133 MET A N 1
ATOM 1039 C CA . MET A 1 133 ? -12.847 7.369 30.351 1.00 49.06 133 MET A CA 1
ATOM 1040 C C . MET A 1 133 ? -12.827 8.845 29.986 1.00 49.06 133 MET A C 1
ATOM 1042 O O . MET A 1 133 ? -13.792 9.536 30.395 1.00 49.06 133 MET A O 1
#

Secondary structure (DSSP, 8-state):
-HHHHHHHHHSS-HHHHTS-HHHHHHHHHHHHHHHHHHT-HHHHHHHHHHH-THHHHHHHHHHHHHHHHHHHHHHHHHHHHHHHHHHHHHHHHHHHHHHHHHHHHHHHHHHHHHHHHHHTTT------S----

Radius of gyration: 40.1 Å; Cα contacts (8 Å, |Δi|>4): 27; chains: 1; bounding box: 74×43×95 Å